Protein AF-A0A257M0C6-F1 (afdb_monomer)

Secondary structure (DSSP, 8-state):
-HHHHHHHHHHHHHHHHHHHHHHS-HHHHHHHHHHHHHHHHHHTHHHHHHHHHHHHHSTTSHHHHHHHHHHHHHHHHT-HHHHHHHHHHHHTT--

Structure (mmCIF, N/CA/C/O backbone):
data_AF-A0A257M0C6-F1
#
_entry.id   AF-A0A257M0C6-F1
#
loop_
_atom_site.group_PDB
_atom_site.id
_atom_site.type_symbol
_atom_site.label_atom_id
_atom_site.label_alt_id
_atom_site.label_comp_id
_atom_site.label_asym_id
_atom_site.label_entity_id
_atom_site.label_seq_id
_atom_site.pdbx_PDB_ins_code
_atom_site.Cartn_x
_atom_site.Cartn_y
_atom_site.Cartn_z
_atom_site.occupancy
_atom_site.B_iso_or_equiv
_atom_site.auth_seq_id
_atom_site.auth_comp_id
_atom_site.auth_asym_id
_atom_site.auth_atom_id
_atom_site.pdbx_PDB_model_num
ATOM 1 N N . ILE A 1 1 ? -7.746 -23.335 -4.595 1.00 56.81 1 ILE A N 1
ATOM 2 C CA . ILE A 1 1 ? -7.415 -23.632 -3.176 1.00 56.81 1 ILE A CA 1
ATOM 3 C C . ILE A 1 1 ? -6.309 -22.697 -2.671 1.00 56.81 1 ILE A C 1
ATOM 5 O O . ILE A 1 1 ? -6.447 -22.173 -1.575 1.00 56.81 1 ILE A O 1
ATOM 9 N N . GLU A 1 2 ? -5.284 -22.382 -3.474 1.00 61.53 2 GLU A N 1
ATOM 10 C CA . GLU A 1 2 ? -4.189 -21.468 -3.078 1.00 61.53 2 GLU A CA 1
ATOM 11 C C . GLU A 1 2 ? -4.647 -20.060 -2.653 1.00 61.53 2 GLU A C 1
ATOM 13 O O . GLU A 1 2 ? -4.183 -19.528 -1.649 1.00 61.53 2 GLU A O 1
ATOM 18 N N . THR A 1 3 ? -5.624 -19.471 -3.346 1.00 67.62 3 THR A N 1
ATOM 19 C CA . THR A 1 3 ? -6.115 -18.113 -3.051 1.00 67.62 3 THR A CA 1
ATOM 20 C C . THR A 1 3 ? -6.848 -18.022 -1.711 1.00 67.62 3 THR A C 1
ATOM 22 O O . THR A 1 3 ? -6.774 -17.008 -1.026 1.00 67.62 3 THR A O 1
ATOM 25 N N . THR A 1 4 ? -7.536 -19.089 -1.299 1.00 69.25 4 THR A N 1
ATOM 26 C CA . THR A 1 4 ? -8.296 -19.119 -0.042 1.00 69.25 4 THR A CA 1
ATOM 27 C C . THR A 1 4 ? -7.363 -19.133 1.169 1.00 69.25 4 THR A C 1
ATOM 29 O O . THR A 1 4 ? -7.614 -18.423 2.140 1.00 69.25 4 THR A O 1
ATOM 32 N N . ALA A 1 5 ? -6.253 -19.876 1.092 1.00 75.81 5 ALA A N 1
ATOM 33 C CA . ALA A 1 5 ? -5.242 -19.918 2.149 1.00 75.81 5 ALA A CA 1
ATOM 34 C C . ALA A 1 5 ? -4.506 -18.576 2.311 1.00 75.81 5 ALA A C 1
ATOM 36 O O . ALA A 1 5 ? -4.166 -18.194 3.427 1.00 75.81 5 ALA A O 1
ATOM 37 N N . LEU A 1 6 ? -4.319 -17.834 1.215 1.00 79.31 6 LEU A N 1
ATOM 38 C CA . LEU A 1 6 ? -3.683 -16.513 1.229 1.00 79.31 6 LEU A CA 1
ATOM 39 C C . LEU A 1 6 ? -4.573 -15.424 1.844 1.00 79.31 6 LEU A C 1
ATOM 41 O O . LEU A 1 6 ? -4.068 -14.484 2.452 1.00 79.31 6 LEU A O 1
ATOM 45 N N . VAL A 1 7 ? -5.895 -15.545 1.706 1.00 86.00 7 VAL A N 1
ATOM 46 C CA . VAL A 1 7 ? -6.855 -14.529 2.171 1.00 86.00 7 VAL A CA 1
ATOM 47 C C . VAL A 1 7 ? -7.356 -14.815 3.595 1.00 86.00 7 VAL A C 1
ATOM 49 O O . VAL A 1 7 ? -7.775 -13.893 4.297 1.00 86.00 7 VAL A O 1
ATOM 52 N N . ALA A 1 8 ? -7.257 -16.062 4.068 1.00 89.44 8 ALA A N 1
ATOM 53 C CA . ALA A 1 8 ? -7.718 -16.464 5.398 1.00 89.44 8 ALA A CA 1
ATOM 54 C C . ALA A 1 8 ? -7.120 -15.633 6.558 1.00 89.44 8 ALA A C 1
ATOM 56 O O . ALA A 1 8 ? -7.901 -15.182 7.399 1.00 89.44 8 ALA A O 1
ATOM 57 N N . PRO A 1 9 ? -5.804 -15.335 6.613 1.00 88.31 9 PRO A N 1
ATOM 58 C CA . PRO A 1 9 ? -5.239 -14.509 7.685 1.00 88.31 9 PRO A CA 1
ATOM 59 C C . PRO A 1 9 ? -5.761 -13.068 7.669 1.00 88.31 9 PRO A C 1
ATOM 61 O O . PRO A 1 9 ? -6.017 -12.488 8.723 1.00 88.31 9 PRO A O 1
ATOM 64 N N . ALA A 1 10 ? -5.963 -12.498 6.478 1.00 89.69 10 ALA A N 1
ATOM 65 C CA . ALA A 1 10 ? -6.479 -11.142 6.325 1.00 89.69 10 ALA A CA 1
ATOM 66 C C . ALA A 1 10 ? -7.940 -11.042 6.784 1.00 89.69 10 ALA A C 1
ATOM 68 O O . ALA A 1 10 ? -8.296 -10.117 7.514 1.00 89.69 10 ALA A O 1
ATOM 69 N N . LEU A 1 11 ? -8.774 -12.019 6.414 1.00 91.50 11 LEU A N 1
ATOM 70 C CA . LEU A 1 11 ? -10.167 -12.090 6.862 1.00 91.50 11 LEU A CA 1
ATOM 71 C C . LEU A 1 11 ? -10.269 -12.314 8.373 1.00 91.50 11 LEU A C 1
ATOM 73 O O . LEU A 1 11 ? -11.071 -11.652 9.030 1.00 91.50 11 LEU A O 1
ATOM 77 N N . LEU A 1 12 ? -9.432 -13.192 8.932 1.00 92.00 12 LEU A N 1
ATOM 78 C CA . LEU A 1 12 ? -9.361 -13.422 10.375 1.00 92.00 12 LEU A CA 1
ATOM 79 C C . LEU A 1 12 ? -8.969 -12.137 11.119 1.00 92.00 12 LEU A C 1
ATOM 81 O O . LEU A 1 12 ? -9.623 -11.764 12.091 1.00 92.00 12 LEU A O 1
ATOM 85 N N . GLY A 1 13 ? -7.944 -11.429 10.639 1.00 90.81 13 GLY A N 1
ATOM 86 C CA . GLY A 1 13 ? -7.504 -10.156 11.210 1.00 90.81 13 GLY A CA 1
ATOM 87 C C . GLY A 1 13 ? -8.569 -9.061 11.120 1.00 90.81 13 GLY A C 1
ATOM 88 O O . GLY A 1 13 ? -8.791 -8.341 12.092 1.00 90.81 13 GLY A O 1
ATOM 89 N N . ALA A 1 14 ? -9.282 -8.967 9.994 1.00 91.06 14 ALA A N 1
ATOM 90 C CA . ALA A 1 14 ? -10.381 -8.019 9.820 1.00 91.06 14 ALA A CA 1
ATOM 91 C C . ALA A 1 14 ? -11.546 -8.308 10.780 1.00 91.06 14 ALA A C 1
ATOM 93 O O . ALA A 1 14 ? -12.056 -7.389 11.422 1.00 91.06 14 ALA A O 1
ATOM 94 N N . ALA A 1 15 ? -11.931 -9.578 10.932 1.00 92.88 15 ALA A N 1
ATOM 95 C CA . ALA A 1 15 ? -12.965 -9.994 11.876 1.00 92.88 15 ALA A CA 1
ATOM 96 C C . ALA A 1 15 ? -12.555 -9.716 13.332 1.00 92.88 15 ALA A C 1
ATOM 98 O O . ALA A 1 15 ? -13.340 -9.156 14.097 1.00 92.88 15 ALA A O 1
ATOM 99 N N . ALA A 1 16 ? -11.309 -10.031 13.701 1.00 92.56 16 ALA A N 1
ATOM 100 C CA . ALA A 1 16 ? -10.765 -9.729 15.023 1.00 92.56 16 ALA A CA 1
ATOM 101 C C . ALA A 1 16 ? -10.749 -8.218 15.305 1.00 92.56 16 ALA A C 1
ATOM 103 O O . ALA A 1 16 ? -11.143 -7.790 16.387 1.00 92.56 16 ALA A O 1
ATOM 104 N N . GLY A 1 17 ? -10.361 -7.399 14.323 1.00 88.56 17 GLY A N 1
ATOM 105 C CA . GLY A 1 17 ? -10.396 -5.940 14.429 1.00 88.56 17 GLY A CA 1
ATOM 106 C C . GLY A 1 17 ? -11.812 -5.381 14.587 1.00 88.56 17 GLY A C 1
ATOM 107 O O . GLY A 1 17 ? -12.013 -4.440 15.353 1.00 88.56 17 GLY A O 1
ATOM 108 N N . LEU A 1 18 ? -12.801 -5.975 13.913 1.00 89.75 18 LEU A N 1
ATOM 109 C CA . LEU A 1 18 ? -14.204 -5.567 14.007 1.00 89.75 18 LEU A CA 1
ATOM 110 C C . LEU A 1 18 ? -14.801 -5.903 15.381 1.00 89.75 18 LEU A C 1
ATOM 112 O O . LEU A 1 18 ? -15.420 -5.038 15.998 1.00 89.75 18 LEU A O 1
ATOM 116 N N . LEU A 1 19 ? -14.540 -7.109 15.896 1.00 90.38 19 LEU A N 1
ATOM 117 C CA . LEU A 1 19 ? -14.935 -7.517 17.250 1.00 90.38 19 LEU A CA 1
ATOM 118 C C . LEU A 1 19 ? -14.256 -6.658 18.324 1.00 90.38 19 LEU A C 1
ATOM 120 O O . LEU A 1 19 ? -14.910 -6.184 19.252 1.00 90.38 19 LEU A O 1
ATOM 124 N N . LEU A 1 20 ? -12.952 -6.403 18.178 1.00 88.75 20 LEU A N 1
ATOM 125 C CA . LEU A 1 20 ? -12.209 -5.540 19.093 1.00 88.75 20 LEU A CA 1
ATOM 126 C C . LEU A 1 20 ? -12.751 -4.106 19.067 1.00 88.75 20 LEU A C 1
ATOM 128 O O . LEU A 1 20 ? -12.926 -3.493 20.117 1.00 88.75 20 LEU A O 1
ATOM 132 N N . GLY A 1 21 ? -13.061 -3.579 17.882 1.00 87.06 21 GLY A N 1
ATOM 133 C CA . GLY A 1 21 ? -13.636 -2.248 17.716 1.00 87.06 21 GLY A CA 1
ATOM 134 C C . GLY A 1 21 ? -15.000 -2.089 18.388 1.00 87.06 21 GLY A C 1
ATOM 135 O O . GLY A 1 21 ? -15.316 -0.991 18.860 1.00 87.06 21 GLY A O 1
ATOM 136 N N . ASP A 1 22 ? -1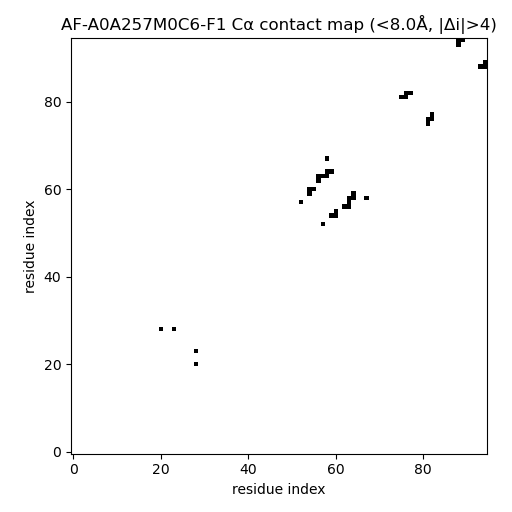5.788 -3.164 18.471 1.00 86.81 22 ASP A N 1
ATOM 137 C CA . ASP A 1 22 ? -17.085 -3.149 19.148 1.00 86.81 22 ASP A CA 1
ATOM 138 C C . ASP A 1 22 ? -16.953 -3.095 20.674 1.00 86.81 22 ASP A C 1
ATOM 140 O O . ASP A 1 22 ? -17.676 -2.351 21.334 1.00 86.81 22 ASP A O 1
ATOM 144 N N . LEU A 1 23 ? -15.934 -3.761 21.226 1.00 90.88 23 LEU A N 1
ATOM 145 C CA . LEU A 1 23 ? -15.632 -3.741 22.661 1.00 90.88 23 LEU A CA 1
ATOM 146 C C . LEU A 1 23 ? -15.009 -2.412 23.139 1.00 90.88 23 LEU A C 1
ATOM 148 O O . LEU A 1 23 ? -14.958 -2.122 24.336 1.00 90.88 23 LEU A O 1
ATOM 152 N N . MET A 1 24 ? -14.519 -1.581 22.217 1.00 89.94 24 MET A N 1
ATOM 153 C CA . MET A 1 24 ? -13.823 -0.341 22.546 1.00 89.94 24 MET A CA 1
ATOM 154 C C . MET A 1 24 ? -14.751 0.817 22.919 1.00 89.94 24 MET A C 1
ATOM 156 O O . MET A 1 24 ? -15.714 1.144 22.222 1.00 89.94 24 MET A O 1
ATOM 160 N N . HIS A 1 25 ? -14.352 1.553 23.960 1.00 90.69 25 HIS A N 1
ATOM 161 C CA . HIS A 1 25 ? -15.018 2.788 24.361 1.00 90.69 25 HIS A CA 1
ATOM 162 C C . HIS A 1 25 ? -14.927 3.870 23.268 1.00 90.69 25 HIS A C 1
ATOM 164 O O . HIS A 1 25 ? -13.931 3.975 22.543 1.00 90.69 25 HIS A O 1
ATOM 170 N N . ARG A 1 26 ? -15.955 4.725 23.175 1.00 85.19 26 ARG A N 1
ATOM 171 C CA . ARG A 1 26 ? -16.142 5.696 22.075 1.00 85.19 26 ARG A CA 1
ATOM 172 C C . ARG A 1 26 ? -14.939 6.631 21.867 1.00 85.19 26 ARG A C 1
ATOM 174 O O . ARG A 1 26 ? -14.645 6.996 20.731 1.00 85.19 26 ARG A O 1
ATOM 181 N N . GLY A 1 27 ? -14.227 6.970 22.947 1.00 86.06 27 GLY A N 1
ATOM 182 C CA . GLY A 1 27 ? -13.011 7.792 22.912 1.00 86.06 27 GLY A CA 1
ATOM 183 C C . GLY A 1 27 ? -11.785 7.084 22.324 1.00 86.06 27 GLY A C 1
ATOM 184 O O . GLY A 1 27 ? -11.006 7.703 21.606 1.00 86.06 27 GLY A O 1
ATOM 185 N N . ALA A 1 28 ? -11.641 5.777 22.552 1.00 84.12 28 ALA A N 1
ATOM 186 C CA . ALA A 1 28 ? -10.510 4.999 22.051 1.00 84.12 28 ALA A CA 1
ATOM 187 C C . ALA A 1 28 ? -10.723 4.536 20.595 1.00 84.12 28 ALA A C 1
ATOM 189 O O . ALA A 1 28 ? -9.763 4.446 19.827 1.00 84.12 28 ALA A O 1
ATOM 190 N N . ARG A 1 29 ? -11.983 4.312 20.184 1.00 87.88 29 ARG A N 1
ATOM 191 C CA . ARG A 1 29 ? -12.343 3.831 18.836 1.00 87.88 29 ARG A CA 1
ATOM 192 C C . ARG A 1 29 ? -11.764 4.712 17.725 1.00 87.88 29 ARG A C 1
ATOM 194 O O . ARG A 1 29 ? -11.241 4.196 16.745 1.00 87.88 29 ARG A O 1
ATOM 201 N N . LYS A 1 30 ? -11.826 6.039 17.880 1.00 87.69 30 LYS A N 1
ATOM 202 C CA . LYS A 1 30 ? -11.391 6.986 16.840 1.00 87.69 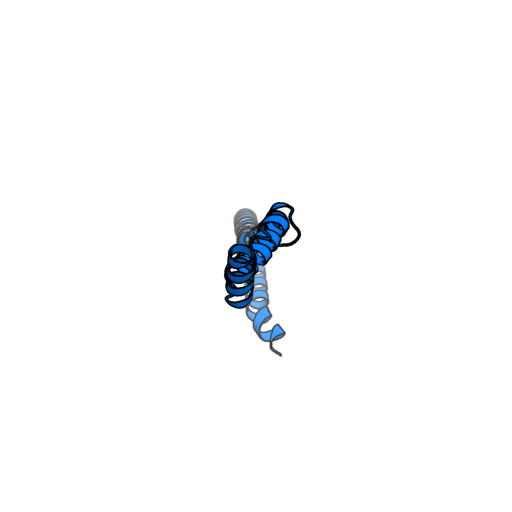30 LYS A CA 1
ATOM 203 C C . LYS A 1 30 ? -9.870 6.989 16.652 1.00 87.69 30 LYS A C 1
ATOM 205 O O . LYS A 1 30 ? -9.405 7.001 15.518 1.00 87.69 30 LYS A O 1
ATOM 210 N N . GLY A 1 31 ? -9.109 6.935 17.748 1.00 87.75 31 GLY A N 1
ATOM 211 C CA . GLY A 1 31 ? -7.644 6.889 17.704 1.00 87.75 31 GLY A CA 1
ATOM 212 C C . GLY A 1 31 ? -7.124 5.592 17.087 1.00 87.75 31 GLY A C 1
ATOM 213 O O . GLY A 1 31 ? -6.282 5.632 16.194 1.00 87.75 31 GLY A O 1
ATOM 214 N N . ILE A 1 32 ? -7.686 4.449 17.491 1.00 89.06 32 ILE A N 1
ATOM 215 C CA . ILE A 1 32 ? -7.288 3.149 16.937 1.00 89.06 32 ILE A CA 1
ATOM 216 C C . ILE A 1 32 ? -7.727 2.993 15.480 1.00 89.06 32 ILE A C 1
ATOM 218 O O . ILE A 1 32 ? -6.938 2.509 14.675 1.00 89.06 32 ILE A O 1
ATOM 222 N N . ALA A 1 33 ? -8.925 3.453 15.106 1.00 87.50 33 ALA A N 1
ATOM 223 C CA . ALA A 1 33 ? -9.370 3.408 13.713 1.00 87.50 33 ALA A CA 1
ATOM 224 C C . ALA A 1 33 ? -8.449 4.216 12.784 1.00 87.50 33 ALA A C 1
ATOM 226 O O . ALA A 1 33 ? -8.080 3.734 11.716 1.00 87.50 33 ALA A O 1
ATOM 227 N N . LEU A 1 34 ? -8.035 5.418 13.199 1.00 92.56 34 LEU A N 1
ATOM 228 C CA . LEU A 1 34 ? -7.093 6.233 12.427 1.00 92.56 34 LEU A CA 1
ATOM 229 C C . LEU A 1 34 ? -5.693 5.613 12.388 1.00 92.56 34 LEU A C 1
ATOM 231 O O . LEU A 1 34 ? -5.068 5.605 11.331 1.00 92.56 34 LEU A O 1
ATOM 235 N N . GLY A 1 35 ? -5.219 5.056 13.505 1.00 92.94 35 GLY A N 1
ATOM 236 C CA . GLY A 1 35 ? -3.922 4.384 13.578 1.00 92.94 35 GLY A CA 1
ATOM 237 C C . GLY A 1 35 ? -3.850 3.149 12.680 1.00 92.94 35 GLY A C 1
ATOM 238 O O . GLY A 1 35 ? -2.953 3.051 11.849 1.00 92.94 35 GLY A O 1
ATOM 239 N N . LEU A 1 36 ? -4.822 2.238 12.793 1.00 89.25 36 LEU A N 1
ATOM 240 C CA . LEU A 1 36 ? -4.905 1.030 11.965 1.00 89.25 36 LEU A CA 1
ATOM 241 C C . LEU A 1 36 ? -5.164 1.356 10.494 1.00 89.25 36 LEU A C 1
ATOM 243 O O . LEU A 1 36 ? -4.552 0.743 9.624 1.00 89.25 36 LEU A O 1
ATOM 247 N N . GLY A 1 37 ? -6.021 2.340 10.207 1.00 90.38 37 GLY A N 1
ATOM 248 C CA . GLY A 1 37 ? -6.244 2.817 8.843 1.00 90.38 37 GLY A CA 1
ATOM 249 C C . GLY A 1 37 ? -4.964 3.378 8.221 1.00 90.38 37 GLY A C 1
ATOM 250 O O . GLY A 1 37 ? -4.604 3.004 7.108 1.00 90.38 37 GLY A O 1
ATOM 251 N N . GLY A 1 38 ? -4.231 4.211 8.965 1.00 95.31 38 GLY A N 1
ATOM 252 C CA . GLY A 1 38 ? -2.939 4.747 8.540 1.00 95.31 38 GLY A CA 1
ATOM 253 C C . GLY A 1 38 ? -1.890 3.657 8.322 1.00 95.31 38 GLY A C 1
ATOM 254 O O . GLY A 1 38 ? -1.205 3.671 7.304 1.00 95.31 38 GLY A O 1
ATOM 255 N N . LEU A 1 39 ? -1.810 2.673 9.221 1.00 91.75 39 LEU A N 1
ATOM 256 C CA . LEU A 1 39 ? -0.927 1.511 9.078 1.00 91.75 39 LEU A CA 1
ATOM 257 C C . LEU A 1 39 ? -1.278 0.665 7.850 1.00 91.75 39 LEU A C 1
ATOM 259 O O . LEU A 1 39 ? -0.379 0.247 7.126 1.00 91.75 39 LEU A O 1
ATOM 263 N N . GLY A 1 40 ? -2.568 0.453 7.582 1.00 91.44 40 GLY A N 1
ATOM 264 C CA . GLY A 1 40 ? -3.035 -0.258 6.393 1.00 91.44 40 GLY A CA 1
ATOM 265 C C . GLY A 1 40 ? -2.641 0.455 5.100 1.00 91.44 40 GLY A C 1
ATOM 266 O O . GLY A 1 40 ? -2.121 -0.175 4.184 1.00 91.44 40 GLY A O 1
ATOM 267 N N . VAL A 1 41 ? -2.804 1.780 5.044 1.00 94.06 41 VAL A N 1
ATOM 268 C CA . VAL A 1 41 ? -2.340 2.589 3.903 1.00 94.06 41 VAL A CA 1
ATOM 269 C C . VAL A 1 41 ? -0.816 2.537 3.779 1.00 94.06 41 VAL A C 1
ATOM 271 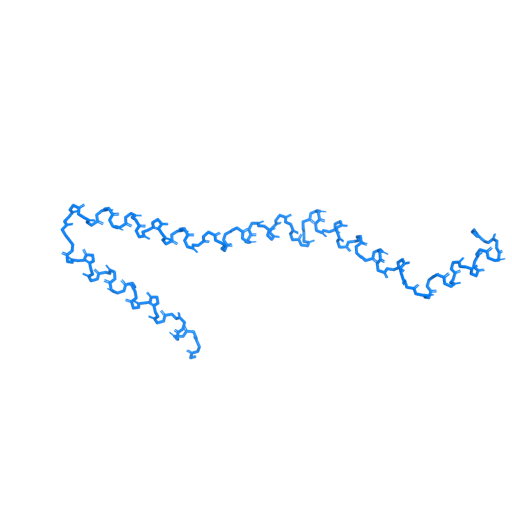O O . VAL A 1 41 ? -0.296 2.354 2.681 1.00 94.06 41 VAL A O 1
ATOM 274 N N . ALA A 1 42 ? -0.092 2.641 4.895 1.00 94.56 42 ALA A N 1
ATOM 275 C CA . ALA A 1 42 ? 1.365 2.568 4.909 1.00 94.56 42 ALA A CA 1
ATOM 276 C C . ALA A 1 42 ? 1.885 1.208 4.412 1.00 94.56 42 ALA A C 1
ATOM 278 O O . ALA A 1 42 ? 2.865 1.158 3.673 1.00 94.56 42 ALA A O 1
ATOM 279 N N . ALA A 1 43 ? 1.205 0.110 4.742 1.00 92.44 43 ALA A N 1
ATOM 280 C CA . ALA A 1 43 ? 1.560 -1.229 4.275 1.00 92.44 43 ALA A CA 1
ATOM 281 C C . ALA A 1 43 ? 1.429 -1.397 2.748 1.00 92.44 43 ALA A C 1
ATOM 283 O O . ALA A 1 43 ? 2.083 -2.263 2.170 1.00 92.44 43 ALA A O 1
ATOM 284 N N . LEU A 1 44 ? 0.626 -0.559 2.081 1.00 92.00 44 LEU A N 1
ATOM 285 C CA . LEU A 1 44 ? 0.481 -0.549 0.620 1.00 92.00 44 LEU A CA 1
ATOM 286 C C . LEU A 1 44 ? 1.530 0.320 -0.095 1.00 92.00 44 LEU A C 1
ATOM 288 O O . LEU A 1 44 ? 1.649 0.243 -1.319 1.00 92.00 44 LEU A O 1
ATOM 292 N N . LEU A 1 45 ? 2.315 1.120 0.637 1.00 93.62 45 LEU A N 1
ATOM 293 C CA . LEU A 1 45 ? 3.351 1.985 0.063 1.00 93.62 45 LEU A CA 1
ATOM 294 C C . LEU A 1 45 ? 4.364 1.268 -0.844 1.00 93.62 45 LEU A C 1
ATOM 296 O O . LEU A 1 45 ? 4.604 1.805 -1.925 1.00 93.62 45 LEU A O 1
ATOM 300 N N . PRO A 1 46 ? 4.954 0.103 -0.495 1.00 89.12 46 PRO A N 1
ATOM 301 C CA . PRO A 1 46 ? 5.946 -0.537 -1.365 1.00 89.12 46 PRO A CA 1
ATOM 302 C C . PRO A 1 46 ? 5.379 -0.870 -2.752 1.00 89.12 46 PRO A C 1
ATOM 304 O O . PRO A 1 46 ? 6.011 -0.559 -3.757 1.00 89.12 46 PRO A O 1
ATOM 307 N N . PHE A 1 47 ? 4.139 -1.365 -2.831 1.00 90.25 47 PHE A N 1
ATOM 308 C CA . PHE A 1 47 ? 3.478 -1.636 -4.113 1.00 90.25 47 PHE A CA 1
ATOM 309 C C . PHE A 1 47 ? 3.269 -0.368 -4.949 1.00 90.25 47 PHE A C 1
ATOM 311 O O . PHE A 1 47 ? 3.414 -0.389 -6.173 1.00 90.25 47 PHE A O 1
ATOM 318 N N . LEU A 1 48 ? 2.940 0.749 -4.294 1.00 90.25 48 LEU A N 1
ATOM 319 C CA . LEU A 1 48 ? 2.764 2.033 -4.965 1.00 90.25 48 LEU A CA 1
ATOM 320 C C . LEU A 1 48 ? 4.099 2.571 -5.500 1.00 90.25 48 LEU A C 1
ATOM 322 O O . LEU A 1 48 ? 4.168 3.026 -6.644 1.00 90.25 48 LEU A O 1
ATOM 326 N N . VAL A 1 49 ? 5.158 2.491 -4.691 1.00 89.25 49 VAL A N 1
ATOM 327 C CA . VAL A 1 49 ? 6.512 2.917 -5.067 1.00 89.25 49 VAL A CA 1
ATOM 328 C C . VAL A 1 49 ? 7.023 2.094 -6.241 1.00 89.25 49 VAL A C 1
ATOM 330 O O . VAL A 1 49 ? 7.480 2.680 -7.220 1.00 89.25 49 VAL A O 1
ATOM 333 N N . ASP A 1 50 ? 6.880 0.771 -6.199 1.00 84.56 50 ASP A N 1
ATOM 334 C CA . ASP A 1 50 ? 7.308 -0.114 -7.283 1.00 84.56 50 ASP A CA 1
ATOM 335 C C . ASP A 1 50 ? 6.539 0.165 -8.577 1.00 84.56 50 ASP A C 1
ATOM 337 O O . ASP A 1 50 ? 7.134 0.251 -9.653 1.00 84.56 50 ASP A O 1
ATOM 341 N N . GLY A 1 51 ? 5.227 0.400 -8.487 1.00 84.69 51 GLY A N 1
ATOM 342 C CA . GLY A 1 51 ? 4.405 0.780 -9.636 1.00 84.69 51 GLY A CA 1
ATOM 343 C C . GLY A 1 51 ? 4.869 2.086 -10.291 1.00 84.69 51 GLY A C 1
ATOM 344 O O . GLY A 1 51 ? 5.033 2.150 -11.513 1.00 84.69 51 GLY A O 1
ATOM 345 N N . ILE A 1 52 ? 5.137 3.121 -9.490 1.00 85.94 52 ILE A N 1
ATOM 346 C CA . ILE A 1 52 ? 5.629 4.418 -9.982 1.00 85.94 52 ILE A CA 1
ATOM 347 C C . ILE A 1 52 ? 7.051 4.284 -10.535 1.00 85.94 52 ILE A C 1
ATOM 349 O O . ILE A 1 52 ? 7.342 4.777 -11.628 1.00 85.94 52 ILE A O 1
ATOM 353 N N . ALA A 1 53 ? 7.938 3.593 -9.819 1.00 82.44 53 ALA A N 1
ATOM 354 C CA . ALA A 1 53 ? 9.316 3.375 -1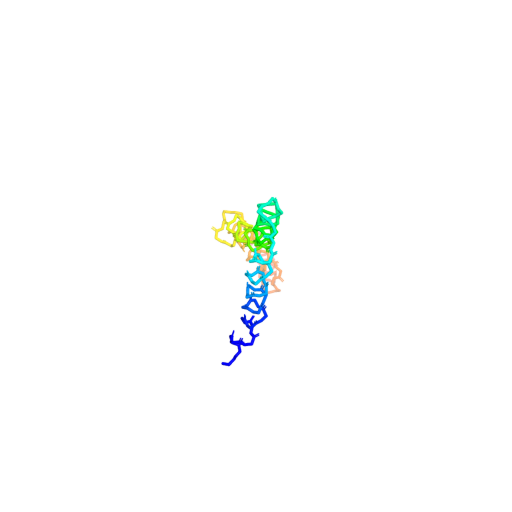0.233 1.00 82.44 53 ALA A CA 1
ATOM 355 C C . ALA A 1 53 ? 9.374 2.635 -11.570 1.00 82.44 53 ALA A C 1
ATOM 357 O O . ALA A 1 53 ? 10.109 3.050 -12.467 1.00 82.44 53 ALA A O 1
ATOM 358 N N . ASN A 1 54 ? 8.551 1.604 -11.753 1.00 77.75 54 ASN A N 1
ATOM 359 C CA . ASN A 1 54 ? 8.477 0.862 -13.005 1.00 77.75 54 ASN A CA 1
ATOM 360 C C . ASN A 1 54 ? 7.836 1.697 -14.127 1.00 77.75 54 ASN A C 1
ATOM 362 O O . ASN A 1 54 ? 8.244 1.610 -15.281 1.00 77.75 54 ASN A O 1
ATOM 366 N N . LYS A 1 55 ? 6.899 2.598 -13.814 1.00 81.50 55 LYS A N 1
ATOM 367 C CA . LYS A 1 55 ? 6.352 3.536 -14.806 1.00 81.50 55 LYS A CA 1
ATOM 368 C C . LYS A 1 55 ? 7.401 4.533 -15.313 1.00 81.50 55 LYS A C 1
ATOM 370 O O . LYS A 1 55 ? 7.436 4.824 -16.508 1.00 81.50 55 LYS A O 1
ATOM 375 N N . VAL A 1 56 ? 8.244 5.061 -14.424 1.00 78.94 56 VAL A N 1
ATOM 376 C CA . VAL A 1 56 ? 9.231 6.110 -14.746 1.00 78.94 56 VAL A CA 1
ATOM 377 C C . VAL A 1 56 ? 10.539 5.532 -15.288 1.00 78.94 56 VAL A C 1
ATOM 379 O O . VAL A 1 56 ? 11.125 6.078 -16.224 1.00 78.94 56 VAL A O 1
ATOM 382 N N . ASN A 1 57 ? 11.006 4.419 -14.730 1.00 76.62 57 ASN A N 1
ATOM 383 C CA . ASN A 1 57 ? 12.294 3.807 -15.063 1.00 76.62 57 ASN A CA 1
ATOM 384 C C . ASN A 1 57 ? 12.165 2.510 -15.872 1.00 76.62 57 ASN A C 1
ATOM 386 O O . ASN A 1 57 ? 13.185 1.939 -16.257 1.00 76.62 57 ASN A O 1
ATOM 390 N N . GLY A 1 58 ? 10.944 2.049 -16.146 1.00 73.19 58 GLY A N 1
ATOM 391 C CA . GLY A 1 58 ? 10.705 0.830 -16.906 1.00 73.19 58 GLY A CA 1
ATOM 392 C C . GLY A 1 58 ? 11.085 0.938 -18.386 1.00 73.19 58 GLY A C 1
ATOM 393 O O . GLY A 1 58 ? 11.361 2.025 -18.900 1.00 73.19 58 GLY A O 1
ATOM 394 N N . PRO A 1 59 ? 11.080 -0.194 -19.105 1.00 66.12 59 PRO A N 1
ATOM 395 C CA . PRO A 1 59 ? 11.572 -0.298 -20.481 1.00 66.12 59 PRO A CA 1
ATOM 396 C C . PRO A 1 59 ? 10.829 0.594 -21.483 1.00 66.12 59 PRO A C 1
ATOM 398 O O . PRO A 1 59 ? 11.425 1.019 -22.468 1.00 66.12 59 PRO A O 1
ATOM 401 N N . SER A 1 60 ? 9.567 0.937 -21.214 1.00 69.50 60 SER A N 1
ATOM 402 C CA . SER A 1 60 ? 8.768 1.857 -22.031 1.00 69.50 60 SER A CA 1
ATOM 403 C C . SER A 1 60 ? 9.045 3.341 -21.754 1.00 69.50 60 SER A C 1
ATOM 405 O O . SER A 1 60 ? 8.465 4.201 -22.413 1.00 69.50 60 SER A O 1
ATOM 407 N N . SER A 1 61 ? 9.882 3.680 -20.768 1.00 77.38 61 SER A N 1
ATOM 408 C CA . SER A 1 61 ? 10.255 5.068 -20.493 1.00 77.38 61 SER A CA 1
ATOM 409 C C . SER A 1 61 ? 11.372 5.534 -21.426 1.00 77.38 61 SER A C 1
ATOM 411 O O . SER A 1 61 ? 12.205 4.741 -21.863 1.00 77.38 61 SER A O 1
ATOM 413 N N . ALA A 1 62 ? 11.454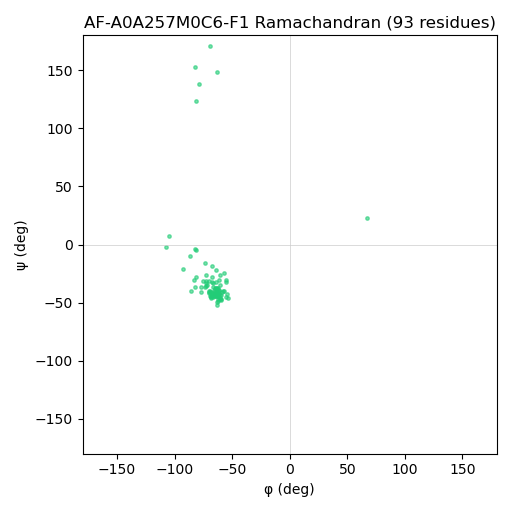 6.838 -21.709 1.00 72.94 62 ALA A N 1
ATOM 414 C CA . ALA A 1 62 ? 12.496 7.387 -22.588 1.00 72.94 62 ALA A CA 1
ATOM 415 C C . ALA A 1 62 ? 13.926 7.030 -22.124 1.00 72.94 62 ALA A C 1
ATOM 417 O O . ALA A 1 62 ? 14.832 6.862 -22.943 1.00 72.94 62 ALA A O 1
ATOM 418 N N . ARG A 1 63 ? 14.135 6.873 -20.807 1.00 76.94 63 ARG A N 1
ATOM 419 C CA . ARG A 1 63 ? 15.406 6.401 -20.236 1.00 76.94 63 ARG A CA 1
ATOM 420 C C . ARG A 1 63 ? 15.576 4.885 -20.393 1.00 76.94 63 ARG A C 1
ATOM 422 O O . ARG A 1 63 ? 16.673 4.450 -20.742 1.00 76.94 63 ARG A O 1
ATOM 429 N N . GLY A 1 64 ? 14.514 4.101 -20.197 1.00 73.94 64 GLY A N 1
ATOM 430 C CA . GLY A 1 64 ? 14.503 2.646 -20.385 1.00 73.94 64 GLY A CA 1
ATOM 431 C C . GLY A 1 64 ? 14.760 2.218 -21.832 1.00 73.94 64 GLY A C 1
ATOM 432 O O . GLY A 1 64 ? 15.601 1.349 -22.069 1.00 73.94 64 GLY A O 1
ATOM 433 N N . VAL A 1 65 ? 14.148 2.897 -22.806 1.00 79.00 65 VAL A N 1
ATOM 434 C CA . VAL A 1 65 ? 14.389 2.678 -24.244 1.00 79.00 65 VAL A CA 1
ATOM 435 C C . VAL A 1 65 ? 15.842 2.986 -24.590 1.00 79.00 65 VAL A C 1
ATOM 437 O O . VAL A 1 65 ? 16.529 2.150 -25.171 1.00 79.00 65 VAL A O 1
ATOM 440 N N . ARG A 1 66 ? 16.368 4.142 -24.153 1.00 81.12 66 ARG A N 1
ATOM 441 C CA . ARG A 1 66 ? 17.780 4.499 -24.376 1.00 81.12 66 ARG A CA 1
ATOM 442 C C . ARG A 1 66 ? 18.748 3.499 -23.746 1.00 81.12 66 ARG A C 1
ATOM 444 O O . ARG A 1 66 ? 19.813 3.280 -24.311 1.00 81.12 66 ARG A O 1
ATOM 451 N N . ARG A 1 67 ? 18.422 2.916 -22.586 1.00 81.81 67 ARG A N 1
ATOM 452 C CA . ARG A 1 67 ? 19.245 1.875 -21.944 1.00 81.81 67 ARG A CA 1
ATOM 453 C C . ARG A 1 67 ? 19.149 0.536 -22.675 1.00 81.81 67 ARG A C 1
ATOM 455 O O . ARG A 1 67 ? 20.162 -0.143 -22.793 1.00 81.81 67 ARG A O 1
ATOM 462 N N . SER A 1 68 ? 17.973 0.190 -23.191 1.00 81.50 68 SER A N 1
ATOM 463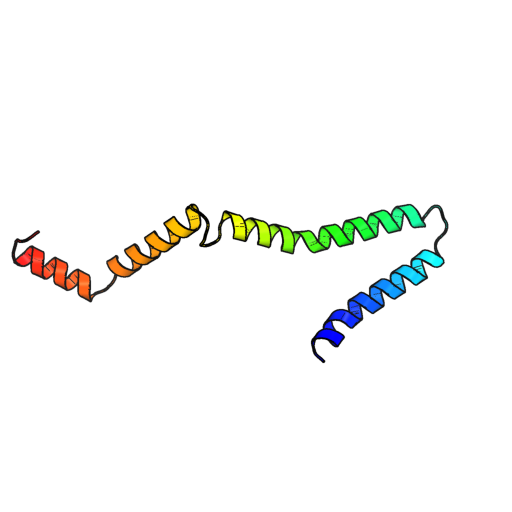 C CA . SER A 1 68 ? 17.747 -1.037 -23.964 1.00 81.50 68 SER A CA 1
ATOM 464 C C . SER A 1 68 ? 18.463 -0.991 -25.313 1.00 81.50 68 SER A C 1
ATOM 466 O O . SER A 1 68 ? 19.196 -1.918 -25.631 1.00 81.50 68 SER A O 1
ATOM 468 N N . ILE A 1 69 ? 18.365 0.124 -26.049 1.00 84.25 69 ILE A N 1
ATOM 469 C CA . ILE A 1 69 ? 19.123 0.318 -27.297 1.00 84.25 69 ILE A CA 1
ATOM 470 C C . ILE A 1 69 ? 20.631 0.290 -27.035 1.00 84.25 69 ILE A C 1
ATOM 472 O O . ILE A 1 69 ? 21.363 -0.331 -27.797 1.00 84.25 69 ILE A O 1
ATOM 476 N N . ARG A 1 70 ? 21.104 0.899 -25.936 1.00 84.12 70 ARG A N 1
ATOM 477 C CA . ARG A 1 70 ? 22.524 0.816 -25.558 1.00 84.12 70 ARG A CA 1
ATOM 478 C C . ARG A 1 70 ? 22.964 -0.623 -25.323 1.00 84.12 70 ARG A C 1
ATOM 480 O O . ARG A 1 70 ? 23.942 -1.038 -25.911 1.00 84.12 70 ARG A O 1
ATOM 487 N N . LYS A 1 71 ? 22.194 -1.400 -24.554 1.00 82.00 71 LYS A N 1
ATOM 488 C CA . LYS A 1 71 ? 22.479 -2.824 -24.333 1.00 82.00 71 LYS A CA 1
ATOM 489 C C . LYS A 1 71 ? 22.521 -3.631 -25.630 1.00 82.00 71 LYS A C 1
ATOM 491 O O . LYS A 1 71 ? 23.367 -4.501 -25.738 1.00 82.00 71 LYS A O 1
ATOM 496 N N . ILE A 1 72 ? 21.626 -3.363 -26.583 1.00 81.38 72 ILE A N 1
ATOM 497 C CA . ILE A 1 72 ? 21.632 -4.042 -27.890 1.00 81.38 72 ILE A CA 1
ATOM 498 C C . ILE A 1 72 ? 22.904 -3.693 -28.665 1.00 81.38 72 ILE A C 1
ATOM 500 O O . ILE A 1 72 ? 23.546 -4.581 -29.212 1.00 81.38 72 ILE A O 1
ATOM 504 N N . ARG A 1 73 ? 23.289 -2.414 -28.674 1.00 79.44 73 ARG A N 1
ATOM 505 C CA . ARG A 1 73 ? 24.513 -1.957 -29.334 1.00 79.44 73 ARG A CA 1
ATOM 506 C C . ARG A 1 73 ? 25.762 -2.559 -28.694 1.00 79.44 73 ARG A C 1
ATOM 508 O O . ARG A 1 73 ? 26.573 -3.140 -29.395 1.00 79.44 73 ARG A O 1
ATOM 515 N N . ASP A 1 74 ? 25.867 -2.478 -27.373 1.00 80.12 74 ASP A N 1
ATOM 516 C CA .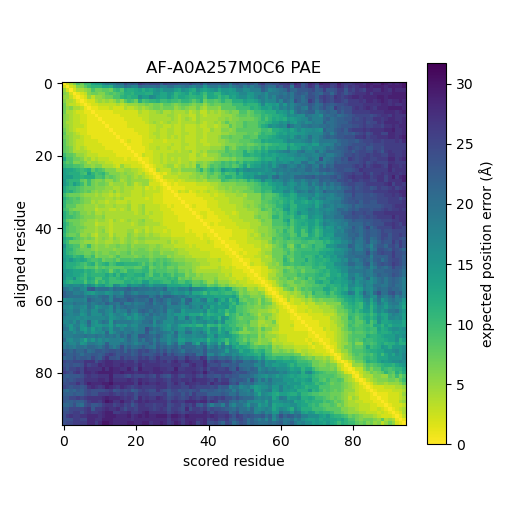 ASP A 1 74 ? 27.022 -2.977 -26.627 1.00 80.12 74 ASP A CA 1
ATOM 517 C C . ASP A 1 74 ? 27.103 -4.522 -26.685 1.00 80.12 74 ASP A C 1
ATOM 519 O O . ASP A 1 74 ? 28.187 -5.091 -26.631 1.00 80.12 74 ASP A O 1
ATOM 523 N N . ALA A 1 75 ? 25.969 -5.222 -26.839 1.00 77.19 75 ALA A N 1
ATOM 524 C CA . ALA A 1 75 ? 25.945 -6.671 -27.067 1.00 77.19 75 ALA A CA 1
ATOM 525 C C . ALA A 1 75 ? 26.415 -7.071 -28.477 1.00 77.19 75 ALA A C 1
ATOM 527 O O . ALA A 1 75 ? 26.898 -8.188 -28.654 1.00 77.19 75 ALA A O 1
ATOM 528 N N . GLY A 1 76 ? 26.273 -6.184 -29.466 1.00 70.00 76 GLY A N 1
ATOM 529 C CA . GLY A 1 76 ? 26.834 -6.372 -3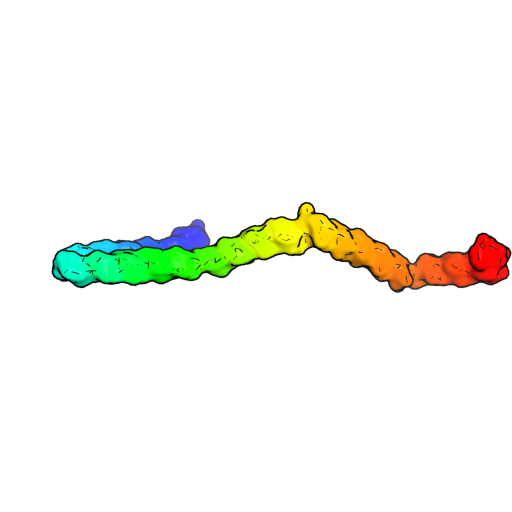0.805 1.00 70.00 76 GLY A CA 1
ATOM 530 C C . GLY A 1 76 ? 28.338 -6.093 -30.862 1.00 70.00 76 GLY A C 1
ATOM 531 O O . GLY A 1 76 ? 29.062 -6.825 -31.525 1.00 70.00 76 GLY A O 1
ATOM 532 N N . ASP A 1 77 ? 28.806 -5.097 -30.106 1.00 67.81 77 ASP A N 1
ATOM 533 C CA . ASP A 1 77 ? 30.202 -4.616 -30.089 1.00 67.81 77 ASP A CA 1
ATOM 534 C C . ASP A 1 77 ? 31.204 -5.635 -29.498 1.00 67.81 77 ASP A C 1
ATOM 536 O O . ASP A 1 77 ? 32.406 -5.555 -29.718 1.00 67.81 77 ASP A O 1
ATOM 540 N N . GLY A 1 78 ? 30.712 -6.628 -28.746 1.00 62.19 78 GLY A N 1
ATOM 541 C CA . GLY A 1 78 ? 31.519 -7.702 -28.153 1.00 62.19 78 GLY A CA 1
ATOM 542 C C . GLY A 1 78 ? 31.403 -9.063 -28.848 1.00 62.19 78 GLY A C 1
ATOM 543 O O . GLY A 1 78 ? 31.877 -10.058 -28.295 1.00 62.19 78 GLY A O 1
ATOM 544 N N . MET A 1 79 ? 30.729 -9.159 -30.002 1.00 64.25 79 MET A N 1
ATOM 545 C CA . MET A 1 79 ? 30.558 -10.435 -30.705 1.00 64.25 79 MET A CA 1
ATOM 546 C C . MET A 1 79 ? 31.809 -10.770 -31.542 1.00 64.25 79 MET A C 1
ATOM 548 O O . MET A 1 79 ? 32.128 -10.008 -32.456 1.00 64.25 79 MET A O 1
ATOM 552 N N . PRO A 1 80 ? 32.460 -11.936 -31.331 1.00 62.59 80 PRO A N 1
ATOM 553 C CA . PRO A 1 80 ? 33.711 -12.306 -32.011 1.00 62.59 80 PRO A CA 1
ATOM 554 C C . PRO A 1 80 ? 33.637 -12.304 -33.544 1.00 62.59 80 PRO A C 1
ATOM 556 O O . PRO A 1 80 ? 34.653 -12.177 -34.217 1.00 62.59 80 PRO A O 1
ATOM 559 N N . PHE A 1 81 ? 32.429 -12.472 -34.091 1.00 64.69 81 PHE A N 1
ATOM 560 C CA . PHE A 1 81 ? 32.181 -12.522 -35.529 1.00 64.69 81 PHE A CA 1
ATOM 561 C C . PHE A 1 81 ? 32.238 -11.141 -36.199 1.00 64.69 81 PHE A C 1
ATOM 563 O O . PHE A 1 81 ? 32.613 -11.046 -37.360 1.00 64.69 81 PHE A O 1
ATOM 570 N N . TYR A 1 82 ? 31.870 -10.068 -35.491 1.00 66.12 82 TYR A N 1
ATOM 571 C CA . TYR A 1 82 ? 31.942 -8.713 -36.047 1.00 66.12 82 TYR A CA 1
ATOM 572 C C . TYR A 1 82 ? 33.355 -8.141 -35.936 1.00 66.12 82 TYR A C 1
ATOM 574 O O . TYR A 1 82 ? 33.818 -7.519 -36.884 1.00 66.12 82 TYR A O 1
ATOM 582 N N . SER A 1 83 ? 34.078 -8.444 -34.851 1.00 65.81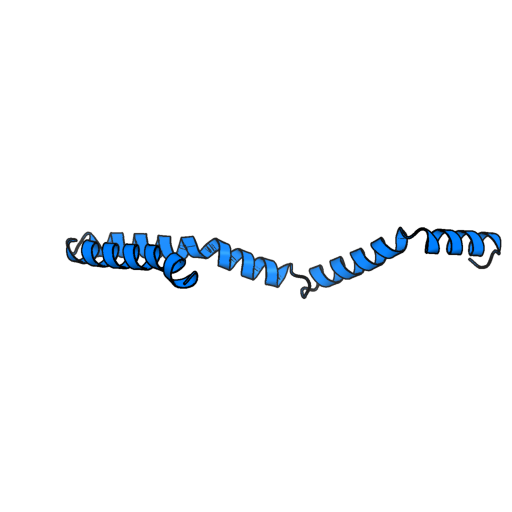 83 SER A N 1
ATOM 583 C CA . SER A 1 83 ? 35.480 -8.034 -34.704 1.00 65.81 83 SER A CA 1
ATOM 584 C C . SER A 1 83 ? 36.384 -8.627 -35.786 1.00 65.81 83 SER A C 1
ATOM 586 O O . SER A 1 83 ? 37.228 -7.916 -36.312 1.00 65.81 83 SER A O 1
ATOM 588 N N . SER A 1 84 ? 36.174 -9.891 -36.180 1.00 68.62 84 SER A N 1
ATOM 589 C CA . SER A 1 84 ? 36.945 -10.492 -37.276 1.00 68.62 84 SER A CA 1
ATOM 590 C C . SER A 1 84 ? 36.645 -9.843 -38.627 1.00 68.62 84 SER A C 1
ATOM 592 O O . SER A 1 84 ? 37.548 -9.664 -39.429 1.00 68.62 84 SER A O 1
ATOM 594 N N . VAL A 1 85 ? 35.390 -9.448 -38.872 1.00 72.56 85 VAL A N 1
ATOM 595 C CA . VAL A 1 85 ? 35.010 -8.755 -40.113 1.00 72.56 85 VAL A CA 1
ATOM 596 C C . VAL A 1 85 ? 35.594 -7.341 -40.151 1.00 72.56 85 VAL A C 1
ATOM 598 O O . VAL A 1 85 ? 36.078 -6.921 -41.196 1.00 72.56 85 VAL A O 1
ATOM 601 N N . ASP A 1 86 ? 35.591 -6.616 -39.031 1.00 73.06 86 ASP A N 1
ATOM 602 C CA . ASP A 1 86 ? 36.218 -5.291 -38.949 1.00 73.06 86 ASP A CA 1
ATOM 603 C C . ASP A 1 86 ? 37.743 -5.361 -39.135 1.00 73.06 86 ASP A C 1
ATOM 605 O O . ASP A 1 86 ? 38.316 -4.503 -39.809 1.00 73.06 86 ASP A O 1
ATOM 609 N N . ASP A 1 87 ? 38.400 -6.389 -38.590 1.00 76.00 87 ASP A N 1
ATOM 610 C CA . ASP A 1 87 ? 39.833 -6.625 -38.789 1.00 76.00 87 ASP A CA 1
ATOM 611 C C . ASP A 1 87 ? 40.149 -6.975 -40.258 1.00 76.00 87 ASP A C 1
ATOM 613 O O . ASP A 1 87 ? 41.047 -6.370 -40.851 1.00 76.00 87 ASP A O 1
ATOM 617 N N . ASP A 1 88 ? 39.353 -7.847 -40.888 1.00 77.75 88 ASP A N 1
ATOM 618 C CA . ASP A 1 88 ? 39.496 -8.219 -42.304 1.00 77.75 88 ASP A CA 1
ATOM 619 C C . ASP A 1 88 ? 39.271 -7.019 -43.249 1.00 77.75 88 ASP A C 1
ATOM 621 O O . ASP A 1 88 ? 39.943 -6.878 -44.276 1.00 77.75 88 ASP A O 1
ATOM 625 N N . LEU A 1 89 ? 38.321 -6.134 -42.926 1.00 77.56 89 LEU A N 1
ATOM 626 C CA . LEU A 1 89 ? 38.018 -4.933 -43.714 1.00 77.56 89 LEU A CA 1
ATOM 627 C C . LEU A 1 89 ? 39.097 -3.847 -43.573 1.00 77.56 89 LEU A C 1
ATOM 629 O O . LEU A 1 89 ? 39.374 -3.143 -44.551 1.00 77.56 89 LEU A O 1
ATOM 633 N N . ARG A 1 90 ? 39.735 -3.737 -42.398 1.00 80.12 90 ARG A N 1
ATOM 634 C CA . ARG A 1 90 ? 40.922 -2.891 -42.174 1.00 80.12 90 ARG A CA 1
ATOM 635 C C . ARG A 1 90 ? 42.136 -3.399 -42.938 1.00 80.12 90 ARG A C 1
ATOM 637 O O . ARG A 1 90 ? 42.862 -2.602 -43.527 1.00 80.12 90 ARG A O 1
ATOM 644 N N . GLU A 1 91 ? 42.349 -4.712 -42.965 1.00 82.12 91 GLU A N 1
ATOM 645 C CA . GLU A 1 91 ? 43.440 -5.328 -43.727 1.00 82.12 91 GLU A CA 1
ATOM 646 C C . GLU A 1 91 ? 43.274 -5.101 -45.240 1.00 82.12 91 GLU A C 1
ATOM 648 O O . GLU A 1 91 ? 44.250 -4.888 -45.959 1.00 82.12 91 GLU A O 1
ATOM 653 N N . GLN A 1 92 ? 42.027 -5.039 -45.716 1.00 83.56 92 GLN A N 1
ATOM 654 C CA . GLN A 1 92 ? 41.680 -4.705 -47.102 1.00 83.56 92 GLN A CA 1
ATOM 655 C C . GLN A 1 92 ? 41.642 -3.191 -47.395 1.00 83.56 92 GLN A C 1
ATOM 657 O O . GLN A 1 92 ? 41.441 -2.802 -48.546 1.00 83.56 92 GLN A O 1
ATOM 662 N N . GLY A 1 93 ? 41.840 -2.330 -46.388 1.00 76.12 93 GLY A N 1
ATOM 663 C CA . GLY A 1 93 ? 41.883 -0.869 -46.533 1.00 76.12 93 GLY A CA 1
ATOM 664 C C . GLY A 1 93 ? 40.550 -0.220 -46.923 1.00 76.12 93 GLY A C 1
ATOM 665 O O . GLY A 1 93 ? 40.543 0.864 -47.508 1.00 76.12 93 GLY A O 1
ATOM 666 N N . VAL A 1 94 ? 39.428 -0.891 -46.654 1.00 77.94 94 VAL A N 1
ATOM 667 C CA . VAL A 1 94 ? 38.074 -0.418 -46.998 1.00 77.94 94 VAL A CA 1
ATOM 668 C C . VAL A 1 94 ? 37.557 0.590 -45.964 1.00 77.94 94 VAL A C 1
ATOM 670 O O . VAL A 1 94 ? 36.768 1.474 -46.309 1.00 77.94 94 VAL A O 1
ATOM 673 N N . ILE A 1 95 ? 38.026 0.472 -44.718 1.00 69.31 95 ILE A N 1
ATOM 674 C CA . ILE A 1 95 ? 37.769 1.367 -43.581 1.00 69.31 95 ILE A CA 1
ATOM 675 C C . ILE A 1 95 ? 39.031 1.584 -42.748 1.00 69.31 95 ILE A C 1
ATOM 677 O O . ILE A 1 95 ? 39.897 0.680 -42.730 1.00 69.31 95 ILE A O 1
#

pLDDT: mean 81.84, std 9.3, range [56.81, 95.31]

Mean predicted aligned error: 13.15 Å

Foldseek 3Di:
DVVCVVCVVVVVVVVVVVVVLVVDDPVVNVVVVVVVVVVVVVVCVVVVVVVVCCVDCNCPHPNNVVVVVVVVVVVVVPDPVVVVVVVVCVVVVVD

Radius of gyration: 28.83 Å; Cα contacts (8 Å, |Δi|>4): 20; chains: 1; bounding box: 60×31×72 Å

Sequence (95 aa):
IETTALVAPALLGAAAGLLLGDLMHRGARKGIALGLGGLGVAALLPFLVDGIANKVNGPSSARGVRRSIRKIRDAGDGMPFYSSVDDDLREQGVI

Solvent-accessible surface area (backbone atoms only — not comparable to full-atom values): 5380 Å² total; per-residue (Å²): 114,72,68,57,66,70,45,47,63,55,54,51,51,52,51,51,51,53,55,51,51,68,74,42,55,82,79,55,40,59,58,50,52,52,51,53,50,49,50,56,56,57,71,48,42,64,63,52,50,52,52,50,48,45,61,62,61,23,65,91,17,80,64,20,41,56,50,50,54,45,52,56,51,58,58,54,76,72,35,73,71,53,55,52,49,54,51,55,36,42,76,69,65,79,96